Protein AF-A0A7S0NVH6-F1 (afdb_monomer_lite)

Sequence (102 aa):
MAAAFHEDTSRLVTWASNRKTSDLALQHADVVSFNSYPGWYGGGPESVVASWQSDGAWVAAHYPTKPFIISETGAGGISGNHSANRSRWSEEYQALIDTLDA

Radius of gyration: 16.42 Å; chains: 1; bounding box: 40×28×40 Å

InterPro domains:
  IPR017853 Glycoside hydrolase superfamily [SSF51445] (6-96)

pLDDT: mean 93.61, std 10.48, range [49.66, 98.56]

Organism: NCBI:txid127549

Structure (mmCIF, N/CA/C/O backbone):
data_AF-A0A7S0NVH6-F1
#
_entry.id   AF-A0A7S0NVH6-F1
#
loop_
_atom_site.group_PDB
_atom_site.id
_atom_site.type_symbol
_atom_site.label_atom_id
_atom_site.label_alt_id
_atom_site.label_comp_id
_atom_site.label_asym_id
_atom_site.label_entity_id
_atom_site.label_seq_id
_atom_site.pdbx_PDB_ins_code
_atom_site.Cartn_x
_atom_site.Cartn_y
_atom_site.Ca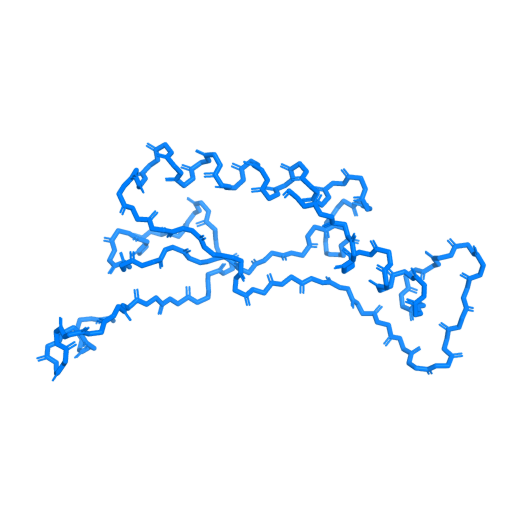rtn_z
_atom_site.occupancy
_atom_site.B_iso_or_equiv
_atom_site.auth_seq_id
_atom_site.auth_comp_id
_atom_site.auth_asym_id
_atom_site.auth_atom_id
_atom_site.pdbx_PDB_model_num
ATOM 1 N N . MET A 1 1 ? -20.868 -7.549 6.483 1.00 56.56 1 MET A N 1
ATOM 2 C CA . MET A 1 1 ? -19.844 -7.652 7.547 1.00 56.56 1 MET A CA 1
ATOM 3 C C . MET A 1 1 ? -20.357 -8.213 8.871 1.00 56.56 1 MET A C 1
ATOM 5 O O . MET A 1 1 ? -19.595 -8.924 9.501 1.00 56.56 1 MET A O 1
ATOM 9 N N . ALA A 1 2 ? -21.609 -7.972 9.287 1.00 49.66 2 ALA A N 1
ATOM 10 C CA . ALA A 1 2 ? -22.121 -8.422 10.594 1.00 49.66 2 ALA A CA 1
ATOM 11 C C . ALA A 1 2 ? -21.990 -9.936 10.890 1.00 49.66 2 ALA A C 1
ATOM 13 O O . ALA A 1 2 ? -21.835 -10.304 12.046 1.00 49.66 2 ALA A O 1
ATOM 14 N N . ALA A 1 3 ? -22.007 -10.806 9.873 1.00 53.69 3 ALA A N 1
ATOM 15 C CA . ALA A 1 3 ? -21.935 -12.256 10.074 1.00 53.69 3 ALA A CA 1
ATOM 16 C C . ALA A 1 3 ? -20.549 -12.763 10.525 1.00 53.69 3 ALA A C 1
ATOM 18 O O . ALA A 1 3 ? -20.475 -13.706 11.300 1.00 53.69 3 ALA A O 1
ATOM 19 N N . ALA A 1 4 ? -19.451 -12.136 10.086 1.00 57.72 4 ALA A N 1
ATOM 20 C CA . ALA A 1 4 ? -18.102 -12.615 10.409 1.00 57.72 4 ALA A CA 1
ATOM 21 C C . ALA A 1 4 ? -17.718 -12.383 11.882 1.00 57.72 4 ALA A C 1
ATOM 23 O O . ALA A 1 4 ? -16.974 -13.174 12.448 1.00 57.72 4 ALA A O 1
ATOM 24 N N . PHE A 1 5 ? -18.256 -11.338 12.518 1.00 62.81 5 PHE A N 1
ATOM 25 C CA . PHE A 1 5 ? -17.906 -10.974 13.896 1.00 62.81 5 PHE A CA 1
ATOM 26 C C . PHE A 1 5 ? -18.465 -11.918 14.963 1.00 62.81 5 PHE A C 1
ATOM 28 O O . PHE A 1 5 ? -18.024 -11.857 16.106 1.00 62.81 5 PHE A O 1
ATOM 35 N N . HIS A 1 6 ? -19.469 -12.734 14.631 1.00 63.75 6 HIS A N 1
ATOM 36 C CA . HIS A 1 6 ? -20.207 -13.508 15.633 1.00 63.75 6 HIS A CA 1
ATOM 37 C C . HIS A 1 6 ? -19.700 -14.946 15.795 1.00 63.75 6 HIS A C 1
ATOM 39 O O . HIS A 1 6 ? -19.882 -15.534 16.855 1.00 63.75 6 HIS A O 1
ATOM 45 N N . GLU A 1 7 ? -19.047 -15.494 14.769 1.00 79.12 7 GLU A N 1
ATOM 46 C CA . GLU A 1 7 ? -18.614 -16.898 14.748 1.00 79.12 7 GLU A CA 1
ATOM 47 C C . GLU A 1 7 ? -17.240 -17.110 15.405 1.00 79.12 7 GLU A C 1
ATOM 49 O O . GLU A 1 7 ? -16.989 -18.157 15.996 1.00 79.12 7 GLU A O 1
ATOM 54 N N . ASP A 1 8 ? -16.343 -16.120 15.334 1.00 85.56 8 ASP A N 1
ATOM 55 C CA . ASP A 1 8 ? -15.029 -16.178 15.979 1.00 85.56 8 ASP A CA 1
ATOM 56 C C . ASP A 1 8 ? -14.566 -14.786 16.416 1.00 85.56 8 ASP A C 1
ATOM 58 O O . ASP A 1 8 ? -14.135 -13.966 15.608 1.00 85.56 8 ASP A O 1
ATOM 62 N N . THR A 1 9 ? -14.631 -14.539 17.722 1.00 88.00 9 THR A N 1
ATOM 63 C CA . THR A 1 9 ? -14.246 -13.263 18.336 1.00 88.00 9 THR A CA 1
ATOM 64 C C . THR A 1 9 ? -12.760 -13.179 18.692 1.00 88.00 9 THR A C 1
ATOM 66 O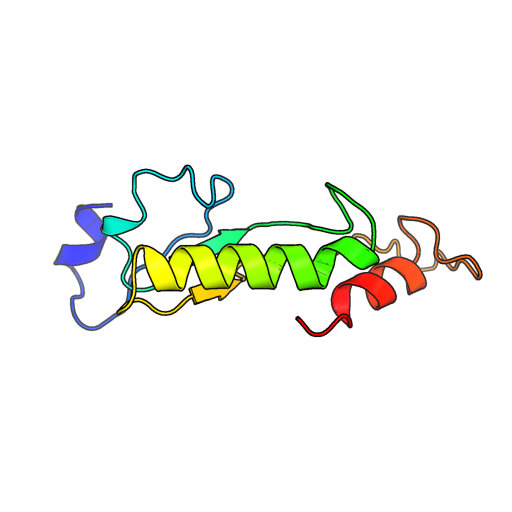 O . THR A 1 9 ? -12.313 -12.158 19.209 1.00 88.00 9 THR A O 1
ATOM 69 N N . SER A 1 10 ? -11.979 -14.237 18.439 1.00 92.06 10 SER A N 1
ATOM 70 C CA . SER A 1 10 ? -10.543 -14.284 18.750 1.00 92.06 10 SER A CA 1
ATOM 71 C C . SER A 1 10 ? -9.650 -13.752 17.626 1.00 92.06 10 SER A C 1
ATOM 73 O O . SER A 1 10 ? -8.463 -13.507 17.850 1.00 92.06 10 SER A O 1
ATOM 75 N N . ARG A 1 11 ? -10.197 -13.578 16.414 1.00 91.44 11 ARG A N 1
ATOM 76 C CA . ARG A 1 11 ? -9.456 -13.151 15.220 1.00 91.44 11 ARG A CA 1
ATOM 77 C C . ARG A 1 11 ? -9.805 -11.722 14.821 1.00 91.44 11 ARG A C 1
ATOM 79 O O . ARG A 1 11 ? -10.956 -11.313 14.899 1.00 91.44 11 ARG A O 1
ATOM 86 N N . LEU A 1 12 ? -8.800 -11.002 14.325 1.00 94.25 12 LEU A N 1
ATOM 87 C CA . LEU A 1 12 ? -8.975 -9.669 13.753 1.00 94.25 12 LEU A CA 1
ATOM 88 C C . LEU A 1 12 ? -9.676 -9.752 12.392 1.00 94.25 12 LEU A C 1
ATOM 90 O O . LEU A 1 12 ? -9.365 -10.621 11.573 1.00 94.25 12 LEU A O 1
ATOM 94 N N . VAL A 1 13 ? -10.570 -8.805 12.128 1.00 94.69 13 VAL A N 1
ATOM 95 C CA . VAL A 1 13 ? -11.310 -8.666 10.874 1.00 94.69 13 VAL A CA 1
ATOM 96 C C . VAL A 1 13 ? -10.793 -7.467 10.078 1.00 94.69 13 VAL A C 1
ATOM 98 O O . VAL A 1 13 ? -10.605 -6.367 10.598 1.00 94.69 13 VAL A O 1
ATOM 101 N N . THR A 1 14 ? -10.597 -7.666 8.775 1.00 96.62 14 THR A N 1
ATOM 102 C CA . THR A 1 14 ? -10.209 -6.622 7.818 1.00 96.62 14 THR A CA 1
ATOM 103 C C . THR A 1 14 ? -10.737 -6.943 6.416 1.00 96.62 14 THR A C 1
ATOM 105 O O . THR A 1 14 ? -11.308 -8.011 6.188 1.00 96.62 14 THR A O 1
ATOM 108 N N . TRP A 1 15 ? -10.582 -6.009 5.482 1.00 97.44 15 TRP A N 1
ATOM 109 C CA . TRP A 1 15 ? -10.822 -6.187 4.051 1.00 97.44 15 TRP A CA 1
ATOM 110 C C . TRP A 1 15 ? -9.958 -5.208 3.263 1.00 97.44 15 TRP A C 1
ATOM 112 O O . TRP A 1 15 ? -9.692 -4.093 3.713 1.00 97.44 15 TRP A O 1
ATOM 122 N N . ALA A 1 16 ? -9.590 -5.618 2.056 1.00 97.88 16 ALA A N 1
ATOM 123 C CA . ALA A 1 16 ? -8.818 -4.829 1.114 1.00 97.88 16 ALA A CA 1
ATOM 124 C C . ALA A 1 16 ? -9.683 -3.713 0.496 1.00 97.88 16 ALA A C 1
ATOM 126 O O . ALA A 1 16 ? -10.526 -3.970 -0.368 1.00 97.88 16 ALA A O 1
ATOM 127 N N . SER A 1 17 ? -9.521 -2.466 0.955 1.00 98.25 17 SER A N 1
ATOM 128 C CA . SER A 1 17 ? -10.325 -1.341 0.463 1.00 98.25 17 SER A CA 1
ATOM 129 C C . SER A 1 17 ? -9.636 -0.582 -0.670 1.00 98.25 17 SER A C 1
ATOM 131 O O . SER A 1 17 ? -8.578 0.013 -0.477 1.00 98.25 17 SER A O 1
ATOM 133 N N . ASN A 1 18 ? -10.282 -0.501 -1.837 1.00 97.06 18 ASN A N 1
ATOM 134 C CA . ASN A 1 18 ? -9.881 0.408 -2.921 1.00 97.06 18 ASN A CA 1
ATOM 135 C C . ASN A 1 18 ? -10.554 1.795 -2.838 1.00 97.06 18 ASN A C 1
ATOM 137 O O . ASN A 1 18 ? -10.358 2.635 -3.714 1.00 97.06 18 ASN A O 1
ATOM 141 N N . ARG A 1 19 ? -11.379 2.036 -1.807 1.00 97.44 19 ARG A N 1
ATOM 142 C CA . ARG A 1 19 ? -12.042 3.328 -1.546 1.00 97.44 19 ARG A CA 1
ATOM 143 C C . ARG A 1 19 ? -11.253 4.203 -0.567 1.00 97.44 19 ARG A C 1
ATOM 145 O O . ARG A 1 19 ? -11.515 5.403 -0.489 1.00 97.44 19 ARG A O 1
ATOM 152 N N . LYS A 1 20 ? -10.267 3.623 0.127 1.00 95.69 20 LYS A N 1
ATOM 153 C CA . LYS A 1 20 ? -9.343 4.293 1.055 1.00 95.69 20 LYS A CA 1
ATOM 154 C C . LYS A 1 20 ? -10.083 5.179 2.062 1.00 95.69 20 LYS A C 1
ATOM 156 O O . LYS A 1 20 ? -11.019 4.727 2.709 1.00 95.69 20 LYS A O 1
ATOM 161 N N . THR A 1 21 ? -9.721 6.456 2.150 1.00 96.50 21 THR A N 1
ATOM 162 C CA . THR A 1 21 ? -10.315 7.448 3.059 1.00 96.50 21 THR A CA 1
ATOM 163 C C . THR A 1 21 ? -11.808 7.708 2.822 1.00 96.50 21 THR A C 1
ATOM 165 O O . THR A 1 21 ? -12.468 8.290 3.677 1.00 96.50 21 THR A O 1
ATOM 168 N N . SER A 1 22 ? -12.359 7.271 1.683 1.00 97.69 22 SER A N 1
ATOM 169 C CA . SER A 1 22 ? -13.791 7.363 1.365 1.00 97.69 22 SER A CA 1
ATOM 170 C C . SER A 1 22 ? -14.581 6.095 1.718 1.00 97.69 22 SER A C 1
ATOM 172 O O . SER A 1 22 ? -15.778 6.023 1.438 1.00 97.69 22 SER A O 1
ATOM 174 N N . ASP A 1 23 ? -13.940 5.073 2.289 1.00 97.62 23 ASP A N 1
ATOM 175 C CA . ASP A 1 23 ? -14.621 3.861 2.736 1.00 97.62 23 ASP A CA 1
ATOM 176 C C . ASP A 1 23 ? -15.365 4.113 4.058 1.00 97.62 23 ASP A C 1
ATOM 178 O O . ASP A 1 23 ? -14.774 4.290 5.124 1.00 97.62 23 ASP A O 1
ATOM 182 N N . LEU A 1 24 ? -16.696 4.113 3.982 1.00 96.06 24 LEU A N 1
ATOM 183 C CA . LEU A 1 24 ? -17.574 4.357 5.128 1.00 96.06 24 LEU A CA 1
ATOM 184 C C . LEU A 1 24 ? -17.626 3.179 6.114 1.00 96.06 24 LEU A C 1
ATOM 186 O O . LEU A 1 24 ? -18.157 3.322 7.215 1.00 96.06 24 LEU A O 1
ATOM 190 N N . ALA A 1 25 ? -17.104 2.009 5.737 1.00 96.19 25 ALA A N 1
ATOM 191 C CA . ALA A 1 25 ? -17.164 0.810 6.558 1.00 96.19 25 ALA A CA 1
ATOM 192 C C . ALA A 1 25 ? -15.951 0.642 7.487 1.00 96.19 25 ALA A C 1
ATOM 194 O O . ALA A 1 25 ? -16.027 -0.189 8.387 1.00 96.19 25 ALA A O 1
ATOM 195 N N . LEU A 1 26 ? -14.864 1.419 7.338 1.00 96.88 26 LEU A N 1
ATOM 196 C CA . LEU A 1 26 ? -13.590 1.220 8.070 1.00 96.88 26 LEU A CA 1
ATOM 197 C C . LEU A 1 26 ? -13.730 1.213 9.599 1.00 96.88 26 LEU A C 1
ATOM 199 O O . LEU A 1 26 ? -12.955 0.564 10.308 1.00 96.88 26 LEU A O 1
ATOM 203 N N . GLN A 1 27 ? -14.752 1.883 10.132 1.00 95.88 27 GLN A N 1
ATOM 204 C CA . GLN A 1 27 ? -15.087 1.836 11.556 1.00 95.88 27 GLN A CA 1
ATOM 205 C C . GLN A 1 27 ? -15.364 0.414 12.075 1.00 95.88 27 GLN A C 1
ATOM 207 O O . GLN A 1 27 ? -15.166 0.165 13.261 1.00 95.88 27 GLN A O 1
ATOM 212 N N . HIS A 1 28 ? -15.732 -0.524 11.202 1.00 94.75 28 HIS A N 1
ATOM 213 C CA . HIS A 1 28 ? -15.988 -1.918 11.552 1.00 94.75 28 HIS A CA 1
ATOM 214 C C . HIS A 1 28 ? -14.744 -2.813 11.478 1.00 94.75 28 HIS A C 1
ATOM 216 O O . HIS A 1 28 ? -14.801 -3.925 11.973 1.00 94.75 28 HIS A O 1
ATOM 222 N N . ALA A 1 29 ? -13.632 -2.375 10.882 1.00 95.62 29 ALA A N 1
ATOM 223 C CA . ALA A 1 29 ? -12.415 -3.190 10.827 1.00 95.62 29 ALA A CA 1
ATOM 224 C C . ALA A 1 29 ? -11.687 -3.207 12.173 1.00 95.62 29 ALA A C 1
ATOM 226 O O . ALA A 1 29 ? -11.661 -2.182 12.853 1.00 95.62 29 ALA A O 1
ATOM 227 N N . ASP A 1 30 ? -11.004 -4.296 12.501 1.00 96.62 30 ASP A N 1
ATOM 228 C CA . ASP A 1 30 ? -9.989 -4.290 13.557 1.00 96.62 30 ASP A CA 1
ATOM 229 C C . ASP A 1 30 ? -8.649 -3.758 13.025 1.00 96.62 30 ASP A C 1
ATOM 231 O O . ASP A 1 30 ? -7.942 -3.036 13.723 1.00 96.62 30 ASP A O 1
ATOM 235 N N . VAL A 1 31 ? -8.336 -4.056 11.757 1.00 98.19 31 VAL A N 1
ATOM 236 C CA . VAL A 1 31 ? -7.155 -3.569 11.025 1.00 98.19 31 VAL A CA 1
ATOM 237 C C . VAL A 1 31 ? -7.615 -2.818 9.782 1.00 98.19 31 VAL A C 1
ATOM 239 O O . VAL A 1 31 ? -8.370 -3.359 8.974 1.00 98.19 31 VAL A O 1
ATOM 242 N N . VAL A 1 32 ? -7.158 -1.582 9.595 1.00 98.56 32 VAL A N 1
ATOM 243 C CA . VAL A 1 32 ? -7.442 -0.809 8.379 1.00 98.56 32 VAL A CA 1
ATOM 244 C C . VAL A 1 32 ? -6.478 -1.250 7.281 1.00 98.56 32 VAL A C 1
ATOM 246 O O . VAL A 1 32 ? -5.270 -1.295 7.509 1.00 98.56 32 VAL A O 1
ATOM 249 N N . SER A 1 33 ? -6.992 -1.564 6.089 1.00 98.38 33 SER A N 1
ATOM 250 C CA . SER A 1 33 ? -6.144 -1.946 4.958 1.00 98.38 33 SER A CA 1
ATOM 251 C C . SER A 1 33 ? -6.580 -1.322 3.642 1.00 98.38 33 SER A C 1
ATOM 253 O O . SER A 1 33 ? -7.776 -1.271 3.341 1.00 98.38 33 SER A O 1
ATOM 255 N N . PHE A 1 34 ? -5.609 -0.823 2.874 1.00 98.38 34 PHE A N 1
ATOM 256 C CA . PHE A 1 34 ? -5.847 -0.162 1.592 1.00 98.38 34 PHE A CA 1
ATOM 257 C C . PHE A 1 34 ? -5.158 -0.885 0.436 1.00 98.38 34 PHE A C 1
ATOM 259 O O . PHE A 1 34 ? -3.994 -1.274 0.532 1.00 98.38 34 PHE A O 1
ATOM 266 N N . ASN A 1 35 ? -5.874 -0.949 -0.686 1.00 98.12 35 ASN A N 1
ATOM 267 C CA . ASN A 1 35 ? -5.319 -1.236 -2.000 1.00 98.12 35 ASN A CA 1
ATOM 268 C C . ASN A 1 35 ? -5.097 0.093 -2.717 1.00 98.12 35 ASN A C 1
ATOM 270 O O . ASN A 1 35 ? -6.051 0.822 -3.004 1.00 98.12 35 ASN A O 1
ATOM 274 N N . SER A 1 36 ? -3.844 0.409 -3.015 1.00 96.81 36 SER A N 1
ATOM 275 C CA . SER A 1 36 ? -3.479 1.587 -3.798 1.00 96.81 36 SER A CA 1
ATOM 276 C C . SER A 1 36 ? -2.241 1.271 -4.615 1.00 96.81 36 SER A C 1
ATOM 278 O O . SER A 1 36 ? -1.420 0.453 -4.228 1.00 96.81 36 SER A O 1
ATOM 280 N N . TYR A 1 37 ? -2.090 1.951 -5.744 1.00 97.50 37 TYR A N 1
ATOM 281 C CA . TYR A 1 37 ? -0.981 1.706 -6.661 1.00 97.50 37 TYR A CA 1
ATOM 282 C C . TYR A 1 37 ? -0.331 3.030 -7.076 1.00 97.50 37 TYR A C 1
ATOM 284 O O . TYR A 1 37 ? -0.378 3.396 -8.260 1.00 97.50 37 TYR A O 1
ATOM 292 N N . PRO A 1 38 ? 0.203 3.808 -6.112 1.00 97.06 38 PRO A N 1
ATOM 293 C CA . PRO A 1 38 ? 0.957 5.010 -6.439 1.00 97.06 38 PRO A CA 1
ATOM 294 C C . PRO A 1 38 ? 2.192 4.623 -7.261 1.00 97.06 38 PRO A C 1
ATOM 296 O O . PRO A 1 38 ? 2.729 3.528 -7.122 1.00 97.06 38 PRO A O 1
ATOM 299 N N . GLY A 1 39 ? 2.586 5.477 -8.197 1.00 96.44 39 GLY A N 1
ATOM 300 C CA . GLY A 1 39 ? 3.607 5.154 -9.189 1.00 96.44 39 GLY A CA 1
ATOM 301 C C . GLY A 1 39 ? 3.161 4.167 -10.273 1.00 96.44 39 GLY A C 1
ATOM 302 O O . GLY A 1 39 ? 3.864 4.028 -11.264 1.00 96.44 39 GLY A O 1
ATOM 303 N N . TRP A 1 40 ? 1.979 3.548 -10.178 1.00 97.62 40 TRP A N 1
ATOM 304 C CA . TRP A 1 40 ? 1.437 2.695 -11.239 1.00 97.62 40 TRP A CA 1
ATOM 305 C C . TRP A 1 40 ? 0.132 3.227 -11.824 1.00 97.62 40 TRP A C 1
ATOM 307 O O . TRP A 1 40 ? 0.126 3.692 -12.960 1.00 97.62 40 TRP A O 1
ATOM 317 N N . TYR A 1 41 ? -0.980 3.251 -11.093 1.00 96.38 41 TYR A N 1
ATOM 318 C CA . TYR A 1 41 ? -2.237 3.805 -11.626 1.00 96.38 41 TYR A CA 1
ATOM 319 C C . TYR A 1 41 ? -2.399 5.313 -11.387 1.00 96.38 41 TYR A C 1
ATOM 321 O O . TYR A 1 41 ? -3.278 5.931 -11.983 1.00 96.38 41 TYR A O 1
ATOM 329 N N . GLY A 1 42 ? -1.526 5.928 -10.587 1.00 90.25 42 GLY A N 1
ATOM 330 C CA . GLY A 1 42 ? -1.489 7.376 -10.384 1.00 90.25 42 GLY A CA 1
ATOM 331 C C . GLY A 1 42 ? -0.103 7.862 -9.967 1.00 90.25 42 GLY A C 1
ATOM 332 O O . GLY A 1 42 ? 0.605 7.154 -9.258 1.00 90.25 42 GLY A O 1
ATOM 333 N N . GLY A 1 43 ? 0.276 9.062 -10.412 1.00 93.62 43 GLY A N 1
ATOM 334 C CA . GLY A 1 43 ? 1.606 9.634 -10.166 1.00 93.62 43 GLY A CA 1
ATOM 335 C C . GLY A 1 43 ? 2.755 8.859 -10.831 1.00 93.62 43 GL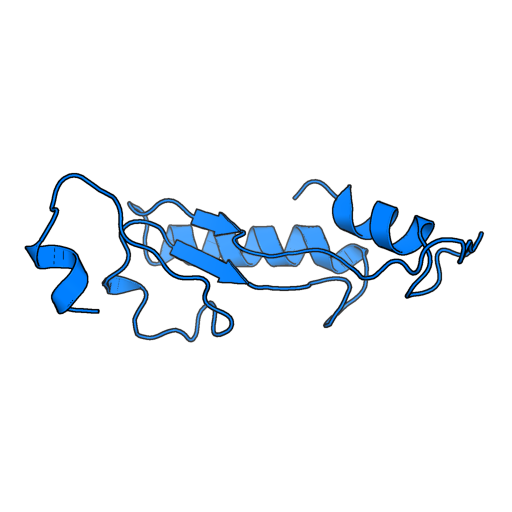Y A C 1
ATOM 336 O O . GLY A 1 43 ? 2.531 7.980 -11.671 1.00 93.62 43 GLY A O 1
ATOM 337 N N . GLY A 1 44 ? 3.990 9.213 -10.465 1.00 95.56 44 GLY A N 1
ATOM 338 C CA . GLY A 1 44 ? 5.217 8.482 -10.791 1.00 95.56 44 GLY A CA 1
ATOM 339 C C . GLY A 1 44 ? 5.881 7.862 -9.552 1.00 95.56 44 GLY A C 1
ATOM 340 O O . GLY A 1 44 ? 5.310 7.923 -8.458 1.00 95.56 44 GLY A O 1
ATOM 341 N N . PRO A 1 45 ? 7.069 7.245 -9.697 1.00 95.88 45 PRO A N 1
ATOM 342 C CA . PRO A 1 45 ? 7.811 6.635 -8.587 1.00 95.88 45 PRO A CA 1
ATOM 343 C C . PRO A 1 45 ? 7.984 7.565 -7.375 1.00 95.88 45 PRO A C 1
ATOM 345 O O . PRO A 1 45 ? 7.868 7.139 -6.232 1.00 95.88 45 PRO A O 1
ATOM 348 N N . GLU A 1 46 ? 8.166 8.862 -7.615 1.00 95.25 46 GLU A N 1
ATOM 349 C CA . GLU A 1 46 ? 8.283 9.896 -6.584 1.00 95.25 46 GLU A CA 1
ATOM 350 C C . GLU A 1 46 ? 7.038 10.040 -5.692 1.00 95.25 46 GLU A C 1
ATOM 352 O O . GLU A 1 46 ? 7.125 10.564 -4.584 1.00 95.25 46 GLU A O 1
ATOM 357 N N . SER A 1 47 ? 5.877 9.571 -6.155 1.00 95.56 47 SER A N 1
ATOM 358 C CA . SER A 1 47 ? 4.618 9.657 -5.412 1.00 95.56 47 SER A CA 1
ATOM 359 C C . SER A 1 47 ? 4.389 8.500 -4.438 1.00 95.56 47 SER A C 1
ATOM 361 O O . SER A 1 47 ? 3.513 8.619 -3.582 1.00 95.56 47 SER A O 1
ATOM 363 N N . VAL A 1 48 ? 5.144 7.397 -4.547 1.00 96.50 48 VAL A N 1
ATOM 364 C CA . VAL A 1 48 ? 4.902 6.152 -3.790 1.00 96.50 48 VAL A CA 1
ATOM 365 C C . VAL A 1 48 ? 4.964 6.397 -2.287 1.00 96.50 48 VAL A C 1
ATOM 367 O O . VAL A 1 48 ? 3.963 6.228 -1.589 1.00 96.50 48 VAL A O 1
ATOM 370 N N . VAL A 1 49 ? 6.113 6.877 -1.812 1.00 96.31 49 VAL A N 1
ATOM 371 C CA . VAL A 1 49 ? 6.380 7.121 -0.388 1.00 96.31 49 VAL A CA 1
ATOM 372 C C . VAL A 1 49 ? 5.402 8.143 0.186 1.00 96.31 49 VAL A C 1
ATOM 374 O O . VAL A 1 49 ? 4.715 7.872 1.168 1.00 96.31 49 VAL A O 1
ATOM 377 N N . ALA A 1 50 ? 5.262 9.293 -0.479 1.00 96.44 50 ALA A N 1
ATOM 378 C CA . ALA A 1 50 ? 4.383 10.365 -0.019 1.00 96.44 50 ALA A CA 1
ATOM 379 C C . ALA A 1 50 ? 2.908 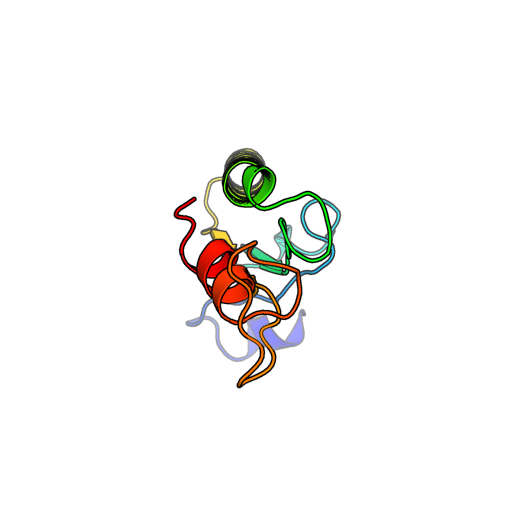9.928 0.062 1.00 96.44 50 ALA A C 1
ATOM 381 O O . ALA A 1 50 ? 2.199 10.320 0.989 1.00 96.44 50 ALA A O 1
ATOM 382 N N . SER A 1 51 ? 2.444 9.094 -0.877 1.00 96.50 51 SER A N 1
ATOM 383 C CA . SER A 1 51 ? 1.070 8.576 -0.865 1.00 96.50 51 SER A CA 1
ATOM 384 C C . SER A 1 51 ? 0.823 7.678 0.344 1.00 96.50 51 SER A C 1
ATOM 386 O O . SER A 1 51 ? -0.174 7.861 1.042 1.00 96.50 51 SER A O 1
ATOM 388 N N . TRP A 1 52 ? 1.738 6.749 0.631 1.00 96.94 52 TRP A N 1
ATOM 389 C CA . TRP A 1 52 ? 1.591 5.830 1.760 1.00 96.94 52 TRP A CA 1
ATOM 390 C C . TRP A 1 52 ? 1.767 6.511 3.114 1.00 96.94 52 TRP A C 1
ATOM 392 O O . TRP A 1 52 ? 0.994 6.237 4.031 1.00 96.94 52 TRP A O 1
ATOM 402 N N . GLN A 1 53 ? 2.697 7.460 3.228 1.00 97.12 53 GLN A N 1
ATOM 403 C CA . GLN A 1 53 ? 2.839 8.286 4.427 1.00 97.12 53 GLN A CA 1
ATOM 404 C C . GLN A 1 53 ? 1.581 9.123 4.682 1.00 97.12 53 GLN A C 1
ATOM 406 O O . GLN A 1 53 ? 1.121 9.213 5.821 1.00 97.12 53 GLN A O 1
ATOM 411 N N . SER A 1 54 ? 0.980 9.692 3.631 1.00 97.44 54 SER A N 1
ATOM 412 C CA . SER A 1 54 ? -0.268 10.446 3.763 1.00 97.44 54 SER A CA 1
ATOM 413 C C . SER A 1 54 ? -1.446 9.556 4.160 1.00 97.44 54 SER A C 1
ATOM 415 O O . SER A 1 54 ? -2.240 9.956 5.013 1.00 97.44 54 SER A O 1
ATOM 417 N N . ASP A 1 55 ? -1.578 8.370 3.561 1.00 97.69 55 ASP A N 1
ATOM 418 C CA . ASP A 1 55 ? -2.638 7.419 3.906 1.00 97.69 55 ASP A CA 1
ATOM 419 C C . ASP A 1 55 ? -2.465 6.929 5.360 1.00 97.69 55 ASP A C 1
ATOM 421 O O . ASP A 1 55 ? -3.422 6.948 6.135 1.00 97.69 55 ASP A O 1
ATOM 425 N N . GLY A 1 56 ? -1.238 6.594 5.775 1.00 97.88 56 GLY A N 1
ATOM 426 C CA . GLY A 1 56 ? -0.924 6.185 7.146 1.00 97.88 56 GLY A CA 1
ATOM 427 C C . GLY A 1 56 ? -1.191 7.282 8.180 1.00 97.88 56 GLY A C 1
ATOM 428 O O . GLY A 1 56 ? -1.819 7.021 9.207 1.00 97.88 56 GLY A O 1
ATOM 429 N N . ALA A 1 57 ? -0.798 8.527 7.894 1.00 98.38 57 ALA A N 1
ATOM 430 C CA . ALA A 1 57 ? -1.089 9.670 8.759 1.00 98.38 57 ALA A CA 1
ATOM 431 C C . ALA A 1 57 ? -2.600 9.922 8.890 1.00 98.38 57 ALA A C 1
ATOM 433 O O . ALA A 1 57 ? -3.092 10.208 9.984 1.00 98.38 57 ALA A O 1
ATOM 434 N N . TRP A 1 58 ? -3.354 9.775 7.796 1.00 98.56 58 TRP A N 1
ATOM 435 C CA . TRP A 1 58 ? -4.809 9.896 7.834 1.00 98.56 58 TRP A CA 1
ATOM 436 C C . TRP A 1 58 ? -5.439 8.808 8.710 1.00 98.56 58 TRP A C 1
ATOM 438 O O . TRP A 1 58 ? -6.283 9.125 9.551 1.00 98.56 58 TRP A O 1
ATOM 448 N N . VAL A 1 59 ? -5.005 7.548 8.574 1.00 98.38 59 VAL A N 1
ATOM 449 C CA . VAL A 1 59 ? -5.506 6.442 9.406 1.00 98.38 59 VAL A CA 1
ATOM 450 C C . VAL A 1 59 ? -5.163 6.666 10.876 1.00 98.38 59 VAL A C 1
ATOM 452 O O . VAL A 1 59 ? -6.051 6.546 11.714 1.00 98.38 59 VAL A O 1
ATOM 455 N N . ALA A 1 60 ? -3.934 7.077 11.196 1.00 98.12 60 ALA A N 1
ATOM 456 C CA . ALA A 1 60 ? -3.529 7.381 12.568 1.00 98.12 60 ALA A CA 1
ATOM 457 C C . ALA A 1 60 ? -4.374 8.503 13.202 1.00 98.12 60 ALA A C 1
ATOM 459 O O . ALA A 1 60 ? -4.679 8.448 14.391 1.00 98.12 60 ALA A O 1
ATOM 460 N N . ALA A 1 61 ? -4.792 9.499 12.414 1.00 98.50 61 ALA A N 1
ATOM 461 C CA . ALA A 1 61 ? -5.639 10.589 12.894 1.00 98.50 61 ALA A CA 1
ATOM 462 C C . ALA A 1 61 ? -7.111 10.177 13.115 1.00 98.50 61 ALA A C 1
ATOM 464 O O . ALA A 1 61 ? -7.742 10.670 14.048 1.00 98.50 61 ALA A O 1
ATOM 465 N N . HIS A 1 62 ? -7.668 9.292 12.279 1.00 98.12 62 HIS A N 1
ATOM 466 C CA . HIS A 1 62 ? -9.099 8.935 12.312 1.00 98.12 62 HIS A CA 1
ATOM 467 C C . HIS A 1 62 ? -9.394 7.634 13.074 1.00 98.12 62 HIS A C 1
ATOM 469 O O . HIS A 1 62 ? -10.487 7.463 13.613 1.00 98.12 62 HIS A O 1
ATOM 475 N N . TYR A 1 63 ? -8.423 6.725 13.141 1.00 97.75 63 TYR A N 1
ATOM 476 C CA . TYR A 1 63 ? -8.516 5.414 13.782 1.00 97.75 63 TYR A CA 1
ATOM 477 C C . TYR A 1 63 ? -7.263 5.134 14.635 1.00 97.75 63 TYR A C 1
ATOM 479 O O . TYR A 1 63 ? -6.560 4.155 14.389 1.00 97.75 63 TYR A O 1
ATOM 487 N N . PRO A 1 64 ? -6.972 5.957 15.663 1.00 97.38 64 PRO A N 1
ATOM 488 C CA . PRO A 1 64 ? -5.679 5.972 16.363 1.00 97.38 64 PRO A CA 1
ATOM 489 C C . PRO A 1 64 ? -5.298 4.661 17.066 1.00 97.38 64 PRO A C 1
ATOM 491 O O . PRO A 1 64 ? -4.134 4.455 17.394 1.00 97.38 64 PRO A O 1
ATOM 494 N N . THR A 1 65 ? -6.266 3.780 17.324 1.00 97.50 65 THR A N 1
ATOM 495 C CA . THR A 1 65 ? -6.045 2.482 17.978 1.00 97.50 65 THR A CA 1
ATOM 496 C C . THR A 1 65 ? -5.994 1.308 17.002 1.00 97.50 65 THR A C 1
ATOM 498 O O . THR A 1 65 ? -5.730 0.187 17.432 1.00 97.50 65 THR A O 1
ATOM 501 N N . LYS A 1 66 ? -6.269 1.531 15.710 1.00 97.50 66 LYS A N 1
ATOM 502 C CA . LYS A 1 66 ? -6.331 0.464 14.707 1.00 97.50 66 LYS A CA 1
ATOM 503 C C . LYS A 1 66 ? -5.013 0.389 13.935 1.00 97.50 66 LYS A C 1
ATOM 505 O O . LYS A 1 66 ? -4.550 1.422 13.452 1.00 97.50 66 LYS A O 1
ATOM 510 N N . PRO A 1 67 ? -4.414 -0.803 13.763 1.00 98.19 67 PRO A N 1
ATOM 511 C CA . PRO A 1 67 ? -3.255 -0.958 12.896 1.00 98.19 67 PRO A CA 1
ATOM 512 C C . PRO A 1 67 ? -3.615 -0.615 11.447 1.00 98.19 67 PRO A C 1
ATOM 514 O O . PRO A 1 67 ? -4.751 -0.831 11.013 1.00 98.19 67 PRO A O 1
ATOM 517 N N . PHE A 1 68 ? -2.626 -0.132 10.699 1.00 98.19 68 PHE A N 1
ATOM 518 C CA . PHE A 1 68 ? -2.725 0.100 9.263 1.00 98.19 68 PHE A CA 1
ATOM 519 C C . PHE A 1 68 ? -1.801 -0.858 8.515 1.00 98.19 68 PHE A C 1
ATOM 521 O O . PHE A 1 68 ? -0.639 -1.010 8.890 1.00 98.19 68 PHE A O 1
ATOM 528 N N . ILE A 1 69 ? -2.312 -1.482 7.457 1.00 98.12 69 ILE A N 1
ATOM 529 C CA . ILE A 1 69 ? -1.516 -2.289 6.531 1.00 98.12 69 ILE A CA 1
ATOM 530 C C . ILE A 1 69 ? -1.806 -1.883 5.085 1.00 98.12 69 ILE A C 1
ATOM 532 O O . ILE A 1 69 ? -2.911 -1.468 4.734 1.00 98.12 69 ILE A O 1
ATOM 536 N N . ILE A 1 70 ? -0.813 -2.066 4.225 1.00 97.75 70 ILE A N 1
ATOM 537 C CA . ILE A 1 70 ? -0.983 -1.993 2.777 1.00 97.75 70 ILE A CA 1
ATOM 538 C C . ILE A 1 70 ? -1.347 -3.401 2.317 1.00 97.75 70 ILE A C 1
ATOM 540 O O . ILE A 1 70 ? -0.504 -4.295 2.363 1.00 97.75 70 ILE A O 1
ATOM 544 N N . SER A 1 71 ? -2.608 -3.625 1.945 1.00 98.06 71 SER A N 1
ATOM 545 C CA . SER A 1 71 ? -3.063 -4.955 1.521 1.00 98.06 71 SER A CA 1
ATOM 546 C C . SER A 1 71 ? -2.631 -5.274 0.094 1.00 98.06 71 SER A C 1
ATOM 548 O O . SER A 1 71 ? -2.324 -6.427 -0.192 1.00 98.06 71 SER A O 1
ATOM 550 N N . GLU A 1 72 ? -2.550 -4.264 -0.780 1.00 97.88 72 GLU A N 1
ATOM 551 C CA . GLU A 1 72 ? -2.001 -4.395 -2.132 1.00 97.88 72 GLU A CA 1
ATOM 552 C C . GLU A 1 72 ? -1.300 -3.105 -2.576 1.00 97.88 72 GLU A C 1
ATOM 554 O O . GLU A 1 72 ? -1.807 -1.998 -2.371 1.00 97.88 72 GLU A O 1
ATOM 559 N N . THR A 1 73 ? -0.147 -3.277 -3.223 1.00 97.31 73 THR A N 1
ATOM 560 C CA . THR A 1 73 ? 0.632 -2.244 -3.914 1.00 97.31 73 THR A CA 1
ATOM 561 C C . THR A 1 73 ? 1.517 -2.904 -4.971 1.00 97.31 73 THR A C 1
ATOM 563 O O . THR A 1 73 ? 1.675 -4.125 -4.971 1.00 97.31 73 THR A O 1
ATOM 566 N N . GLY A 1 74 ? 2.095 -2.103 -5.861 1.00 97.25 74 GLY A N 1
ATOM 567 C CA . GLY A 1 74 ? 3.140 -2.532 -6.788 1.00 97.25 74 GLY A CA 1
ATOM 568 C C . GLY A 1 74 ? 2.936 -2.023 -8.210 1.00 97.25 74 GLY A C 1
ATOM 569 O O . GLY A 1 74 ? 2.073 -1.179 -8.475 1.00 97.25 74 GLY A O 1
ATOM 570 N N . ALA A 1 75 ? 3.730 -2.548 -9.138 1.00 98.12 75 ALA A N 1
ATOM 571 C CA . ALA A 1 75 ? 3.621 -2.254 -10.564 1.00 98.12 75 ALA A CA 1
ATOM 572 C C . ALA A 1 75 ? 3.756 -3.513 -11.429 1.00 98.12 75 ALA A C 1
ATOM 574 O O . ALA A 1 75 ? 4.288 -4.536 -11.011 1.00 98.12 75 ALA A O 1
ATOM 575 N N . GLY A 1 76 ? 3.263 -3.442 -12.666 1.00 98.06 76 GLY A N 1
ATOM 576 C CA . GLY A 1 76 ? 3.409 -4.539 -13.619 1.00 98.06 76 GLY A CA 1
ATOM 577 C C . GLY A 1 76 ? 4.797 -4.564 -14.260 1.00 98.06 76 GLY A C 1
ATOM 578 O O . GLY A 1 76 ? 5.248 -3.541 -14.780 1.00 98.06 76 GLY A O 1
ATOM 579 N N . GLY A 1 77 ? 5.416 -5.745 -14.300 1.00 97.94 77 GLY A N 1
ATOM 580 C CA . GLY A 1 77 ? 6.597 -6.064 -15.104 1.00 97.94 77 GLY A CA 1
ATOM 581 C C . GLY A 1 77 ? 6.312 -7.272 -15.998 1.00 97.94 77 GLY A C 1
ATOM 582 O O . GLY A 1 77 ? 5.891 -8.325 -15.521 1.00 97.94 77 GLY A O 1
ATOM 583 N N . ILE A 1 78 ? 6.477 -7.120 -17.312 1.00 98.56 78 ILE A N 1
ATOM 584 C CA . ILE A 1 78 ? 6.345 -8.228 -18.263 1.00 98.56 78 ILE A CA 1
ATOM 585 C C . ILE A 1 78 ? 7.690 -8.945 -18.314 1.00 98.56 78 ILE A C 1
ATOM 587 O O . ILE A 1 78 ? 8.700 -8.322 -18.628 1.00 98.56 78 ILE A O 1
ATOM 591 N N . SER A 1 79 ? 7.703 -10.248 -18.036 1.00 98.19 79 SER A N 1
ATOM 592 C CA . SER A 1 79 ? 8.950 -11.017 -18.034 1.00 98.19 79 SER A CA 1
ATOM 593 C C . SER A 1 79 ? 9.677 -10.932 -19.383 1.00 98.19 79 SER A C 1
ATOM 595 O O . SER A 1 79 ? 9.063 -11.097 -20.441 1.00 98.19 79 SER A O 1
ATOM 597 N N . GLY A 1 80 ? 10.979 -10.650 -19.336 1.00 97.94 80 GLY A N 1
ATOM 598 C CA . GLY A 1 80 ? 11.845 -10.438 -20.497 1.00 97.94 80 GLY A CA 1
ATOM 599 C C . GLY A 1 80 ? 11.756 -9.039 -21.118 1.00 97.94 80 GLY A C 1
ATOM 600 O O . GLY A 1 80 ? 12.511 -8.736 -22.044 1.00 97.94 80 GLY A O 1
ATOM 601 N N . ASN A 1 81 ? 10.867 -8.168 -20.630 1.00 98.38 81 ASN 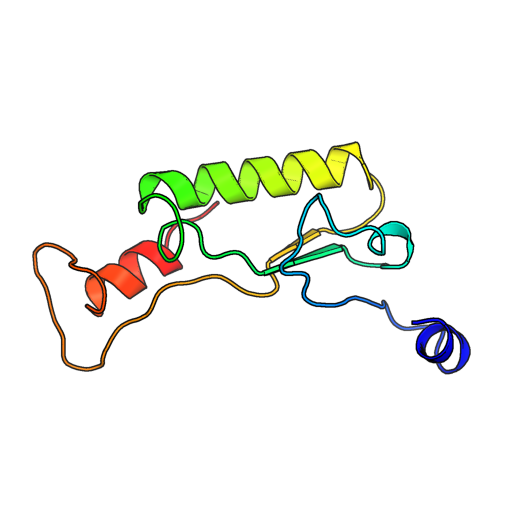A N 1
ATOM 602 C CA . ASN A 1 81 ? 10.818 -6.770 -21.041 1.00 98.38 81 ASN A CA 1
ATOM 603 C C . ASN A 1 81 ? 11.775 -5.937 -20.180 1.00 98.38 81 ASN A C 1
ATOM 605 O O . ASN A 1 81 ? 11.426 -5.502 -19.083 1.00 98.38 81 ASN A O 1
ATOM 609 N N . HIS A 1 82 ? 12.972 -5.689 -20.703 1.00 98.31 82 HIS A N 1
ATOM 610 C CA . HIS A 1 82 ? 13.985 -4.866 -20.046 1.00 98.31 82 HIS A CA 1
ATOM 611 C C . HIS A 1 82 ? 14.026 -3.453 -20.631 1.00 98.31 82 HIS A C 1
ATOM 613 O O . HIS A 1 82 ? 13.954 -3.261 -21.847 1.00 98.31 82 HIS A O 1
ATOM 619 N N . SER A 1 83 ? 14.194 -2.446 -19.776 1.00 97.81 83 SER A N 1
ATOM 620 C CA . SER A 1 83 ? 14.340 -1.050 -20.186 1.00 97.81 83 SER A CA 1
ATOM 621 C C . SER A 1 83 ? 15.367 -0.319 -19.329 1.00 97.81 83 SER A C 1
ATOM 623 O O . SER A 1 83 ? 15.162 -0.089 -18.139 1.00 97.81 83 SER A O 1
ATOM 625 N N . ALA A 1 84 ? 16.438 0.165 -19.967 1.00 96.19 84 ALA A N 1
ATOM 626 C CA . ALA A 1 84 ? 17.432 1.028 -19.320 1.00 96.19 84 ALA A CA 1
ATOM 627 C C . ALA A 1 84 ? 16.811 2.322 -18.761 1.00 96.19 84 ALA A C 1
ATOM 629 O O . ALA A 1 84 ? 17.261 2.848 -17.746 1.00 96.19 84 ALA A O 1
ATOM 630 N N . ASN A 1 85 ? 15.738 2.799 -19.397 1.00 96.25 85 ASN A N 1
ATOM 631 C CA . ASN A 1 85 ? 15.001 3.986 -18.974 1.00 96.25 85 ASN A CA 1
ATOM 632 C C . ASN A 1 85 ? 13.873 3.665 -17.984 1.00 96.25 85 ASN A C 1
ATOM 634 O O . ASN A 1 85 ? 13.107 4.565 -17.651 1.00 96.25 85 ASN A O 1
ATOM 638 N N . ARG A 1 86 ? 13.744 2.404 -17.539 1.00 96.69 86 ARG A N 1
ATOM 639 C CA . ARG A 1 86 ? 12.698 1.943 -16.612 1.00 96.69 86 ARG A CA 1
ATOM 640 C C . ARG A 1 86 ? 11.311 2.351 -17.107 1.00 96.69 86 ARG A C 1
ATOM 642 O O . ARG A 1 86 ? 10.558 3.052 -16.442 1.00 96.69 86 ARG A O 1
ATOM 649 N N . SER A 1 87 ? 10.997 2.003 -18.347 1.00 97.19 87 SER A N 1
ATOM 650 C CA . SER A 1 87 ? 9.675 2.275 -18.913 1.00 97.19 87 SER A CA 1
ATOM 651 C C . SER A 1 87 ? 8.619 1.393 -18.240 1.00 97.19 87 SER A C 1
ATOM 653 O O . SER A 1 87 ? 8.915 0.266 -17.857 1.00 97.19 87 SER A O 1
ATOM 655 N N . ARG A 1 88 ? 7.372 1.872 -18.132 1.00 96.81 88 ARG A N 1
ATOM 656 C CA . ARG A 1 88 ? 6.251 1.056 -17.628 1.00 96.81 88 ARG A CA 1
ATOM 657 C C . ARG A 1 88 ? 6.217 -0.314 -18.305 1.00 96.81 88 ARG A C 1
ATOM 659 O O . ARG A 1 88 ? 6.482 -0.405 -19.504 1.00 96.81 88 ARG A O 1
ATOM 666 N N . TRP A 1 89 ? 5.834 -1.334 -17.537 1.00 98.00 89 TRP A N 1
ATOM 667 C CA . TRP A 1 89 ? 5.853 -2.747 -17.925 1.00 98.00 89 TRP A CA 1
ATOM 668 C C . TRP A 1 89 ? 7.237 -3.391 -18.025 1.00 98.00 89 TRP A C 1
ATOM 670 O O . TRP A 1 89 ? 7.289 -4.581 -18.337 1.00 98.00 89 TRP A O 1
ATOM 680 N N . SER A 1 90 ? 8.339 -2.667 -17.792 1.00 98.56 90 SER A N 1
ATOM 681 C CA . SER A 1 90 ? 9.661 -3.295 -17.697 1.00 98.56 90 SER A CA 1
ATOM 682 C C . SER A 1 90 ? 9.908 -3.874 -16.307 1.00 98.56 90 SER A C 1
ATOM 684 O O . SER A 1 90 ? 9.369 -3.374 -15.315 1.00 98.56 90 SER A O 1
ATOM 686 N N . GLU A 1 91 ? 10.748 -4.904 -16.226 1.00 98.56 91 GLU A N 1
ATOM 687 C CA . GLU A 1 91 ? 11.168 -5.491 -14.948 1.00 98.56 91 GLU A CA 1
ATOM 688 C C . GLU A 1 91 ? 11.854 -4.447 -14.051 1.00 98.56 91 GLU A C 1
ATOM 690 O O . GLU A 1 91 ? 11.615 -4.399 -12.849 1.00 98.56 91 GLU A O 1
ATOM 695 N N . GLU A 1 92 ? 12.636 -3.529 -14.630 1.00 98.38 92 GLU A N 1
ATOM 696 C CA . GLU A 1 92 ? 13.303 -2.458 -13.881 1.00 98.38 92 GLU A CA 1
ATOM 697 C C . GLU A 1 92 ? 12.329 -1.397 -13.363 1.00 98.38 92 GLU A C 1
ATOM 699 O O . GLU A 1 92 ? 12.621 -0.752 -12.356 1.00 98.38 92 GLU A O 1
ATOM 704 N N . TYR A 1 93 ? 11.190 -1.184 -14.032 1.00 98.00 93 TYR A N 1
ATOM 705 C CA . TYR A 1 93 ? 10.152 -0.300 -13.508 1.00 98.00 93 TYR A CA 1
ATOM 706 C C . TYR A 1 93 ? 9.371 -0.961 -12.379 1.00 98.00 93 TYR A C 1
ATOM 708 O O . TYR A 1 93 ? 9.128 -0.314 -11.366 1.00 98.00 93 TYR A O 1
ATOM 716 N N . GLN A 1 94 ? 9.017 -2.242 -12.525 1.00 98.31 94 GLN A N 1
ATOM 717 C CA . GLN A 1 94 ? 8.420 -3.010 -11.435 1.00 98.31 94 GLN A CA 1
ATOM 718 C C . GLN A 1 94 ? 9.333 -2.999 -10.207 1.00 98.31 94 GLN A C 1
ATOM 720 O O . GLN A 1 94 ? 8.908 -2.566 -9.142 1.00 98.31 94 GLN A O 1
ATOM 725 N N . ALA A 1 95 ? 10.606 -3.372 -10.381 1.00 97.38 95 ALA A N 1
ATOM 726 C CA . ALA A 1 95 ? 11.590 -3.351 -9.307 1.00 97.38 95 ALA A CA 1
ATOM 727 C C . ALA A 1 95 ? 11.724 -1.953 -8.693 1.00 97.38 95 ALA A C 1
ATOM 729 O O . ALA A 1 95 ? 11.727 -1.828 -7.476 1.00 97.38 95 A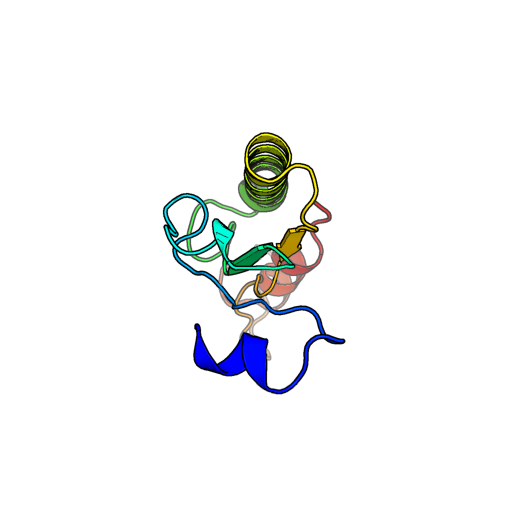LA A O 1
ATOM 730 N N . LEU A 1 96 ? 11.769 -0.895 -9.515 1.00 97.25 96 LEU A N 1
ATOM 731 C CA . LEU A 1 96 ? 11.807 0.477 -9.011 1.00 97.25 96 LEU A CA 1
ATOM 732 C C . LEU A 1 96 ? 10.616 0.794 -8.104 1.00 97.25 96 LEU A C 1
ATOM 734 O O . LEU A 1 96 ? 10.824 1.436 -7.087 1.00 97.25 96 LEU A O 1
ATOM 738 N N . ILE A 1 97 ? 9.393 0.409 -8.466 1.00 97.44 97 ILE A N 1
ATOM 739 C CA . ILE A 1 97 ? 8.212 0.702 -7.645 1.00 97.44 97 ILE A CA 1
ATOM 740 C C . ILE A 1 97 ? 8.188 -0.161 -6.378 1.00 97.44 97 ILE A C 1
ATOM 742 O O . ILE A 1 97 ? 7.933 0.364 -5.297 1.00 97.44 97 ILE A O 1
ATOM 746 N N . ASP A 1 98 ? 8.483 -1.455 -6.499 1.00 95.44 98 ASP A N 1
ATOM 747 C CA . ASP A 1 98 ? 8.328 -2.431 -5.416 1.00 95.44 98 ASP A CA 1
ATOM 748 C C . ASP A 1 98 ? 9.416 -2.312 -4.332 1.00 95.44 98 ASP A C 1
ATOM 750 O O . ASP A 1 98 ? 9.218 -2.782 -3.214 1.00 95.44 98 ASP A O 1
ATOM 754 N N . THR A 1 99 ? 10.556 -1.677 -4.633 1.00 93.75 99 THR A N 1
ATOM 755 C CA . THR A 1 99 ? 11.661 -1.479 -3.676 1.00 93.75 99 THR A CA 1
ATOM 756 C C . THR A 1 99 ? 11.725 -0.069 -3.083 1.00 93.75 99 THR A C 1
ATOM 758 O O . THR A 1 99 ? 12.741 0.294 -2.493 1.00 93.75 99 THR A O 1
ATOM 761 N N . LEU A 1 100 ? 10.711 0.775 -3.298 1.00 89.62 100 LEU A N 1
ATOM 762 C CA . LEU A 1 100 ? 10.646 2.085 -2.648 1.00 89.62 100 LEU A CA 1
ATOM 763 C C . LEU A 1 100 ? 10.107 1.927 -1.227 1.00 89.62 100 LEU A C 1
ATOM 765 O O . LEU A 1 100 ? 8.921 1.669 -1.032 1.00 89.62 100 LEU A O 1
ATOM 769 N N . ASP A 1 101 ? 10.981 2.128 -0.245 1.00 72.56 101 ASP A N 1
ATOM 770 C CA . ASP A 1 101 ? 10.611 2.096 1.168 1.00 72.56 101 ASP A CA 1
ATOM 771 C C . ASP A 1 101 ? 9.848 3.376 1.547 1.00 72.56 101 ASP A C 1
ATOM 773 O O . ASP A 1 101 ? 10.359 4.490 1.377 1.00 72.56 101 ASP A O 1
ATOM 777 N N . ALA A 1 102 ? 8.613 3.206 2.029 1.00 59.47 102 ALA A N 1
ATOM 778 C CA . ALA A 1 102 ? 7.729 4.280 2.489 1.00 59.47 102 ALA A CA 1
ATOM 779 C C . ALA A 1 102 ? 7.890 4.601 3.981 1.00 59.47 102 ALA A C 1
ATOM 781 O O . ALA A 1 102 ? 8.096 3.652 4.770 1.00 59.47 102 ALA A O 1
#

Secondary structure (DSSP, 8-state):
-TTHHHH-TTS-----BSSGGG-TTGGG-SSEEEE--BTTTBS-TTHHHHHHHHHHHHHHHH-TTS-EEEEE----B-TT---TT--TBSHHHHHHHHT---

Foldseek 3Di:
DVVVCPPDVPDFDEDEDQCQPNDPCQVVGLAYEYEDEDCAPHDRLVCQVVVVVVSQVSCCVPPVNHHYDHPHYFFAADPPADDPVLDGNHPSVRVSNVPDDD